Protein AF-A0A336MXF2-F1 (afdb_monomer_lite)

Secondary structure (DSSP, 8-state):
---TTSEETTEES----TTS---S---TTTTTSTT--PPPP--HHHHHHHTT-GGGGHHHHHHTTSPPSS--HHHHHHHHHHHHHHHHHHHHH-HHHHHHHHHTTHHHHHHHHHHHS-GGG--HHHHHHHHHHHHHHHHS--HHHHHHHHHTT---------

Foldseek 3Di:
DDDPPQDDPPGRNDPPPVPDDDPDDDDSVQCPDPPDDDDDDDDPQVVQVVVPAPVVCLVVLLCLQDDDPPNPNVVSLVVLLVSLLVLLVCCLPDPRNLVVCLVVLVLVSNVVSQVVHDPVSPDPSNVVSVVVSLVSLVVPDDPSSQSNCVSNVHHPPPPPDD

pLDDT: mean 75.73, std 14.63, range [38.22, 93.12]

Organism: Culicoides sonorensis (NCBI:txid179676)

Radius of gyration: 21.66 Å; chains: 1; bounding box: 36×62×55 Å

Structure (mmCIF, N/CA/C/O backbone):
data_AF-A0A336MXF2-F1
#
_entry.id   AF-A0A336MXF2-F1
#
loop_
_atom_site.group_PDB
_atom_site.id
_atom_site.type_symbol
_atom_site.label_atom_id
_atom_site.label_alt_id
_atom_site.label_comp_id
_atom_site.label_asym_id
_atom_site.label_entity_id
_atom_site.label_seq_id
_atom_site.pdbx_PDB_ins_code
_atom_site.Cartn_x
_atom_site.Cartn_y
_atom_site.Cartn_z
_atom_site.occupancy
_atom_site.B_iso_or_equiv
_atom_site.auth_seq_id
_atom_site.auth_comp_id
_atom_site.auth_asym_id
_atom_site.auth_atom_id
_atom_site.pdbx_PDB_model_num
ATOM 1 N N . MET A 1 1 ? 21.882 5.596 -26.552 1.00 43.50 1 MET A N 1
ATOM 2 C CA . MET A 1 1 ? 22.179 4.948 -27.847 1.00 43.50 1 MET A CA 1
ATOM 3 C C . MET A 1 1 ? 21.383 3.655 -27.951 1.00 43.50 1 MET A C 1
ATOM 5 O O . MET A 1 1 ? 21.436 2.860 -27.024 1.00 43.50 1 MET A O 1
ATOM 9 N N . TYR A 1 2 ? 20.584 3.506 -29.007 1.00 38.97 2 TYR A N 1
ATOM 10 C CA . TYR A 1 2 ? 19.873 2.275 -29.376 1.00 38.97 2 TYR A CA 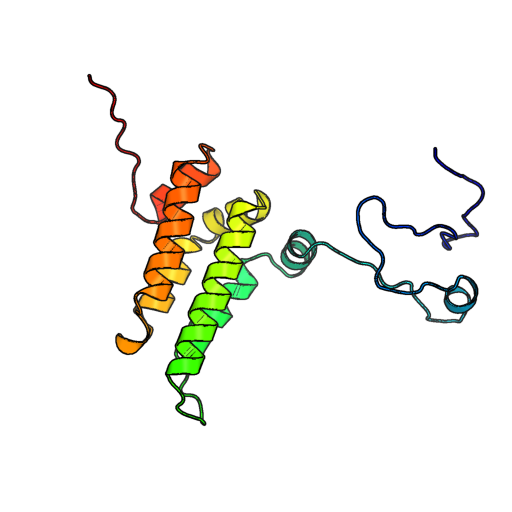1
ATOM 11 C C . TYR A 1 2 ? 20.855 1.387 -30.154 1.00 38.97 2 TYR A C 1
ATOM 13 O O . TYR A 1 2 ? 21.508 1.898 -31.062 1.00 38.97 2 TYR A O 1
ATOM 21 N N . ASN A 1 3 ? 21.014 0.117 -29.764 1.00 43.16 3 ASN A N 1
ATOM 22 C CA . ASN A 1 3 ? 21.861 -0.846 -30.473 1.00 43.16 3 ASN A CA 1
ATOM 23 C C . ASN A 1 3 ? 20.967 -1.859 -31.214 1.00 43.16 3 ASN A C 1
ATOM 25 O O . ASN A 1 3 ? 20.534 -2.836 -30.604 1.00 43.16 3 ASN A O 1
ATOM 29 N N . PRO A 1 4 ? 20.668 -1.632 -32.502 1.00 44.19 4 PRO A N 1
ATOM 30 C CA . PRO A 1 4 ? 19.766 -2.476 -33.289 1.00 44.19 4 PRO A CA 1
ATOM 31 C C . PRO A 1 4 ? 20.308 -3.881 -33.605 1.00 44.19 4 PRO A C 1
ATOM 33 O O . PRO A 1 4 ? 19.613 -4.651 -34.254 1.00 44.19 4 PRO A O 1
ATOM 36 N N . VAL A 1 5 ? 21.528 -4.228 -33.175 1.00 47.47 5 VAL A N 1
ATOM 37 C CA . VAL A 1 5 ? 22.181 -5.518 -33.484 1.00 47.47 5 VAL A CA 1
ATOM 38 C C . VAL A 1 5 ? 21.979 -6.566 -32.374 1.00 47.47 5 VAL A C 1
ATOM 40 O O . VAL A 1 5 ? 22.397 -7.709 -32.506 1.00 47.47 5 VAL A O 1
ATOM 43 N N . ALA A 1 6 ? 21.307 -6.221 -31.274 1.00 52.19 6 ALA A N 1
ATOM 44 C CA . ALA A 1 6 ? 21.105 -7.120 -30.134 1.00 52.19 6 ALA A CA 1
ATOM 45 C C . ALA A 1 6 ? 19.710 -7.774 -30.110 1.00 52.19 6 ALA A C 1
ATOM 47 O O . ALA A 1 6 ? 19.162 -7.996 -29.030 1.00 52.19 6 ALA A O 1
ATOM 48 N N . THR A 1 7 ? 19.115 -8.049 -31.271 1.00 50.34 7 THR A N 1
ATOM 49 C CA . THR A 1 7 ? 17.841 -8.774 -31.365 1.00 50.34 7 THR A CA 1
ATOM 50 C C . THR A 1 7 ? 17.916 -9.879 -32.407 1.00 50.34 7 THR A C 1
ATOM 52 O O . THR A 1 7 ? 18.111 -9.580 -33.583 1.00 50.34 7 THR A O 1
ATOM 55 N N . ASP A 1 8 ? 17.737 -11.130 -31.981 1.00 54.62 8 ASP A N 1
ATOM 56 C CA . ASP A 1 8 ? 17.505 -12.273 -32.873 1.00 54.62 8 ASP A CA 1
ATOM 57 C C . ASP A 1 8 ? 16.062 -12.764 -32.676 1.00 54.62 8 ASP A C 1
ATOM 59 O O . ASP A 1 8 ? 15.706 -13.325 -31.638 1.00 54.62 8 ASP A O 1
ATOM 63 N N . GLY A 1 9 ? 15.174 -12.447 -33.619 1.00 66.12 9 GLY A N 1
ATOM 64 C CA . GLY A 1 9 ? 13.734 -12.673 -33.464 1.00 66.12 9 GLY A CA 1
ATOM 65 C C . GLY A 1 9 ? 13.145 -11.924 -32.256 1.00 66.12 9 GLY A C 1
ATOM 66 O O . GLY A 1 9 ? 13.152 -10.696 -32.221 1.00 66.12 9 GLY A O 1
ATOM 67 N N . GLN A 1 10 ? 12.619 -12.660 -31.269 1.00 56.03 10 GLN A N 1
ATOM 68 C CA . GLN A 1 10 ? 12.118 -12.108 -29.995 1.00 56.03 10 GLN A CA 1
ATOM 69 C C . GLN A 1 10 ? 13.186 -12.053 -28.880 1.00 56.03 10 GLN A C 1
ATOM 71 O O . GLN A 1 10 ? 12.882 -11.601 -27.775 1.00 56.03 10 GLN A O 1
ATOM 76 N N . LEU A 1 11 ? 14.426 -12.504 -29.120 1.00 52.50 11 LEU A N 1
ATOM 77 C CA . LEU A 1 11 ? 15.493 -12.471 -28.114 1.00 52.50 11 LEU A CA 1
ATOM 78 C C . LEU A 1 11 ? 16.163 -11.094 -28.072 1.00 52.50 11 LEU A C 1
ATOM 80 O O . LEU A 1 11 ? 16.945 -10.760 -28.955 1.00 52.50 11 LEU A O 1
ATOM 84 N N . CYS A 1 12 ? 15.939 -10.328 -27.006 1.00 56.62 12 CYS A N 1
ATOM 85 C CA . CYS A 1 12 ? 16.747 -9.150 -26.684 1.00 56.62 12 CYS A CA 1
ATOM 86 C C . CYS A 1 12 ? 18.050 -9.587 -25.989 1.00 56.62 12 CYS A C 1
ATOM 88 O O . CYS A 1 12 ? 18.049 -9.884 -24.796 1.00 56.62 12 CYS A O 1
ATOM 90 N N . LEU A 1 13 ? 19.175 -9.586 -26.711 1.00 55.91 13 LEU A N 1
ATOM 91 C CA . LEU A 1 13 ? 20.505 -9.969 -26.201 1.00 55.91 13 LEU A CA 1
ATOM 92 C C . LEU A 1 13 ? 21.090 -8.956 -25.200 1.00 55.91 13 LEU A C 1
ATOM 94 O O . LEU A 1 13 ? 22.092 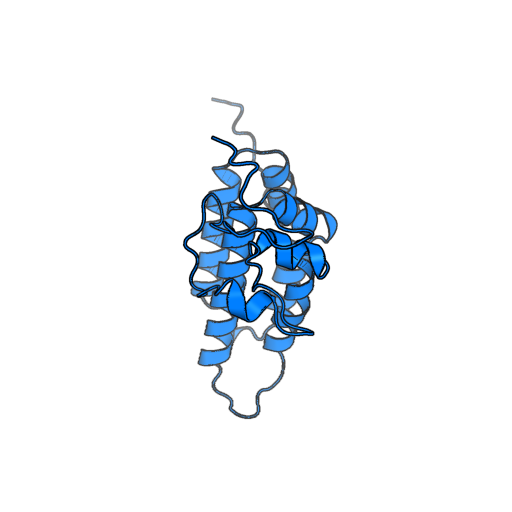-9.232 -24.545 1.00 55.91 13 LEU A O 1
ATOM 98 N N . GLN A 1 14 ? 20.463 -7.786 -25.063 1.00 54.03 14 GLN A N 1
ATOM 99 C CA . GLN A 1 14 ? 20.845 -6.764 -24.096 1.00 54.03 14 GLN A CA 1
ATOM 100 C C . GLN A 1 14 ? 19.612 -6.282 -23.318 1.00 54.03 14 GLN A C 1
ATOM 102 O O . GLN A 1 14 ? 19.130 -5.166 -23.497 1.00 54.03 14 GLN A O 1
ATOM 107 N N . SER A 1 15 ? 19.094 -7.139 -22.434 1.00 53.81 15 SER A N 1
ATOM 108 C CA . SER A 1 15 ? 17.965 -6.854 -21.536 1.00 53.81 15 SER A CA 1
ATOM 109 C C . SER A 1 15 ? 18.389 -6.133 -20.249 1.00 53.81 15 SER A C 1
ATOM 111 O O . SER A 1 15 ? 17.838 -6.387 -19.178 1.00 53.81 15 SER A O 1
ATOM 113 N N . ALA A 1 16 ? 19.391 -5.252 -20.309 1.00 53.22 16 ALA A N 1
ATOM 114 C CA . ALA A 1 16 ? 19.705 -4.415 -19.157 1.00 53.22 16 ALA A CA 1
ATOM 115 C C . ALA A 1 16 ? 18.527 -3.455 -18.940 1.00 53.22 16 ALA A C 1
ATOM 117 O O . ALA A 1 16 ? 18.299 -2.546 -19.744 1.00 53.22 16 ALA A O 1
ATOM 118 N N . THR A 1 17 ? 17.750 -3.678 -17.880 1.00 53.78 17 THR A N 1
ATOM 119 C CA . THR A 1 17 ? 16.623 -2.824 -17.503 1.00 53.78 17 THR A CA 1
ATOM 120 C C . THR A 1 17 ? 17.128 -1.401 -17.300 1.00 53.78 17 THR A C 1
ATOM 122 O O . THR A 1 17 ? 17.856 -1.121 -16.350 1.00 53.78 17 THR A O 1
ATOM 125 N N . LYS A 1 18 ? 16.770 -0.475 -18.200 1.00 51.38 18 LYS A N 1
ATOM 126 C CA . LYS A 1 18 ? 17.084 0.945 -18.004 1.00 51.38 18 LYS A CA 1
ATOM 127 C C . LYS A 1 18 ? 16.421 1.407 -16.705 1.00 51.38 18 LYS A C 1
ATOM 129 O O . LYS A 1 18 ? 15.200 1.478 -16.638 1.00 51.38 18 LYS A O 1
ATOM 134 N N . GLY A 1 19 ? 17.235 1.713 -15.698 1.00 57.09 19 GLY A N 1
ATOM 135 C CA . GLY A 1 19 ? 16.796 2.330 -14.444 1.00 57.09 19 GLY A CA 1
ATOM 136 C C . GLY A 1 19 ? 16.662 1.400 -13.234 1.00 57.09 19 GLY A C 1
ATOM 137 O O . GLY A 1 19 ? 16.546 1.923 -12.135 1.00 57.09 19 GLY A O 1
ATOM 138 N N . ASN A 1 20 ? 16.746 0.072 -13.391 1.00 56.88 20 ASN A N 1
ATOM 139 C CA . ASN A 1 20 ? 16.708 -0.873 -12.264 1.00 56.88 20 ASN A CA 1
ATOM 140 C C . ASN A 1 20 ? 17.913 -1.818 -12.294 1.00 56.88 20 ASN A C 1
ATOM 142 O O . ASN A 1 20 ? 18.305 -2.292 -13.362 1.00 56.88 20 ASN A O 1
ATOM 146 N N . VAL A 1 21 ? 18.476 -2.116 -11.119 1.00 65.69 21 VAL A N 1
ATOM 147 C CA . VAL A 1 21 ? 19.490 -3.169 -10.964 1.00 65.69 21 VAL A CA 1
ATOM 148 C C . VAL A 1 21 ? 18.825 -4.512 -11.272 1.00 65.69 21 VAL A C 1
ATOM 150 O O . VAL A 1 21 ? 17.828 -4.868 -10.646 1.00 65.69 21 VAL A O 1
ATOM 153 N N . SER A 1 22 ? 19.354 -5.256 -12.248 1.00 66.38 22 SER A N 1
ATOM 154 C CA . SER A 1 22 ? 18.897 -6.626 -12.490 1.00 66.38 22 SER A CA 1
ATOM 155 C C . SER A 1 22 ? 19.482 -7.539 -11.417 1.00 66.38 22 SER A C 1
ATOM 157 O O . SER A 1 22 ? 20.691 -7.754 -11.379 1.00 66.38 22 SER A O 1
ATOM 159 N N . TYR A 1 23 ? 18.624 -8.074 -10.550 1.00 72.12 23 TYR A N 1
ATOM 160 C CA . TYR A 1 23 ? 18.994 -9.089 -9.555 1.00 72.12 23 TYR A CA 1
ATOM 161 C C . TYR A 1 23 ? 19.043 -10.502 -10.148 1.00 72.12 23 TYR A C 1
ATOM 163 O O . TYR A 1 23 ? 19.583 -11.418 -9.532 1.00 72.12 23 TYR A O 1
ATOM 171 N N . PHE A 1 24 ? 18.480 -10.682 -11.344 1.00 73.62 24 PHE A N 1
ATOM 172 C CA . PHE A 1 24 ? 18.428 -11.962 -12.033 1.00 73.62 24 PHE A CA 1
ATOM 173 C C . PHE A 1 24 ? 19.542 -12.045 -13.073 1.00 73.62 24 PHE A C 1
ATOM 175 O O . PHE A 1 24 ? 19.807 -11.089 -13.806 1.00 73.62 24 PHE A O 1
ATOM 182 N N . VAL A 1 25 ? 20.197 -13.205 -13.119 1.00 70.44 25 VAL A N 1
ATOM 183 C CA . VAL A 1 25 ? 21.202 -13.522 -14.132 1.00 70.44 25 VAL A CA 1
ATOM 184 C C . VAL A 1 25 ? 20.481 -14.078 -15.352 1.00 70.44 25 VAL A C 1
ATOM 186 O O . VAL A 1 25 ? 19.962 -15.193 -15.325 1.00 70.44 25 VAL A O 1
ATOM 189 N N . HIS A 1 26 ? 20.465 -13.311 -16.437 1.00 70.50 26 HIS A N 1
ATOM 190 C CA . HIS A 1 26 ? 19.924 -13.758 -17.717 1.00 70.50 26 HIS A CA 1
ATOM 191 C C . HIS A 1 26 ? 21.067 -14.267 -18.599 1.00 70.50 26 HIS A C 1
ATOM 193 O O . HIS A 1 26 ? 21.945 -13.503 -18.991 1.00 70.50 26 HIS A O 1
ATOM 199 N N . SER A 1 27 ? 21.065 -15.566 -18.910 1.00 72.50 27 SER A N 1
ATOM 200 C CA . SER A 1 27 ? 21.988 -16.150 -19.890 1.00 72.50 27 SER A CA 1
ATOM 201 C C . SER A 1 27 ? 21.310 -16.213 -21.260 1.00 72.50 27 SER A C 1
ATOM 203 O O . SER A 1 27 ? 20.276 -16.878 -21.374 1.00 72.50 27 SER A O 1
ATOM 205 N N . PRO A 1 28 ? 21.886 -15.601 -22.314 1.00 69.00 28 PRO A N 1
ATOM 206 C CA . PRO A 1 28 ? 21.347 -15.691 -23.671 1.00 69.00 28 PRO A CA 1
ATOM 207 C C . PRO A 1 28 ? 21.108 -17.135 -24.131 1.00 69.00 28 PRO A C 1
ATOM 209 O O . PRO A 1 28 ? 20.093 -17.423 -24.750 1.00 69.00 28 PRO A O 1
ATOM 212 N N . HIS A 1 29 ? 21.988 -18.065 -23.745 1.00 72.94 29 HIS A N 1
ATOM 213 C CA . HIS A 1 29 ? 21.877 -19.481 -24.105 1.00 72.94 29 HIS A CA 1
ATOM 214 C C . HIS A 1 29 ? 20.722 -20.193 -23.386 1.00 72.94 29 HIS A C 1
ATOM 216 O O . HIS A 1 29 ? 20.140 -21.121 -23.938 1.00 72.94 29 HIS A O 1
ATOM 222 N N . ALA A 1 30 ? 20.359 -19.760 -22.172 1.00 76.12 30 ALA A N 1
ATOM 223 C CA . ALA A 1 30 ? 19.224 -20.331 -21.448 1.00 76.12 30 ALA A CA 1
ATOM 224 C C . ALA A 1 30 ? 17.891 -19.953 -22.109 1.00 76.12 30 ALA A C 1
ATOM 226 O O . ALA A 1 30 ? 17.003 -20.792 -22.197 1.00 76.12 30 ALA A O 1
ATOM 227 N N . LEU A 1 31 ? 17.774 -18.728 -22.637 1.00 70.81 31 LEU A N 1
ATOM 228 C CA . LEU A 1 31 ? 16.577 -18.254 -23.350 1.00 70.81 31 LEU A CA 1
ATOM 229 C C . LEU A 1 31 ? 16.322 -18.984 -24.677 1.00 70.81 31 LEU A C 1
ATOM 231 O O . LEU A 1 31 ? 15.219 -18.910 -25.208 1.00 70.81 31 LEU A O 1
ATOM 235 N N . MET A 1 32 ? 17.325 -19.684 -25.212 1.00 74.56 32 MET A N 1
ATOM 236 C CA . MET A 1 32 ? 17.192 -20.499 -26.424 1.00 74.56 32 MET A CA 1
ATOM 237 C C . MET A 1 32 ? 16.619 -21.896 -26.147 1.00 74.56 32 MET A C 1
ATOM 239 O O . MET A 1 32 ? 16.283 -22.619 -27.086 1.00 74.56 32 MET A O 1
ATOM 243 N N . LEU A 1 33 ? 16.512 -22.304 -24.877 1.00 78.19 33 LEU A N 1
ATOM 244 C CA . LEU A 1 33 ? 15.867 -23.560 -24.510 1.00 78.19 33 LEU A CA 1
ATOM 245 C C . LEU A 1 33 ? 14.348 -23.423 -24.640 1.00 78.19 33 LEU A C 1
ATOM 247 O O . LEU A 1 33 ? 13.759 -22.393 -24.309 1.00 78.19 33 LEU A O 1
ATOM 251 N N . LYS A 1 34 ? 13.705 -24.493 -25.112 1.00 81.12 34 LYS A N 1
ATOM 252 C CA . LYS A 1 34 ? 12.251 -24.530 -25.266 1.00 81.12 34 LYS A CA 1
ATOM 253 C C . LYS A 1 34 ? 11.575 -24.250 -23.918 1.00 81.12 34 LYS A C 1
ATOM 255 O O . LYS A 1 34 ? 11.980 -24.799 -22.898 1.00 81.12 34 LYS A O 1
ATOM 260 N N . ASP A 1 35 ? 10.554 -23.397 -23.951 1.00 82.62 35 ASP A N 1
ATOM 261 C CA . ASP A 1 35 ? 9.744 -22.981 -22.798 1.00 82.62 35 ASP A CA 1
ATOM 262 C C . ASP A 1 35 ? 10.489 -22.164 -21.721 1.00 82.62 35 ASP A C 1
ATOM 264 O O . ASP A 1 35 ? 9.942 -21.918 -20.644 1.00 82.62 35 ASP A O 1
ATOM 268 N N . VAL A 1 36 ? 11.697 -21.662 -22.007 1.00 80.50 36 VAL A N 1
ATOM 269 C CA . VAL A 1 36 ? 12.391 -20.718 -21.119 1.00 80.50 36 VAL A CA 1
ATOM 270 C C . VAL A 1 36 ? 12.000 -19.277 -21.447 1.00 80.50 36 VAL A C 1
ATOM 272 O O . VAL A 1 36 ? 12.010 -18.853 -22.600 1.00 80.50 36 VAL A O 1
ATOM 275 N N . LYS A 1 37 ? 11.672 -18.498 -20.410 1.00 77.94 37 LYS A N 1
ATOM 276 C CA . LYS A 1 37 ? 11.383 -17.060 -20.506 1.00 77.94 37 LYS A CA 1
ATOM 277 C C . LYS A 1 37 ? 12.292 -16.269 -19.574 1.00 77.94 37 LYS A C 1
ATOM 279 O O . LYS A 1 37 ? 12.660 -16.744 -18.501 1.00 77.94 37 LYS A O 1
ATOM 284 N N . ALA A 1 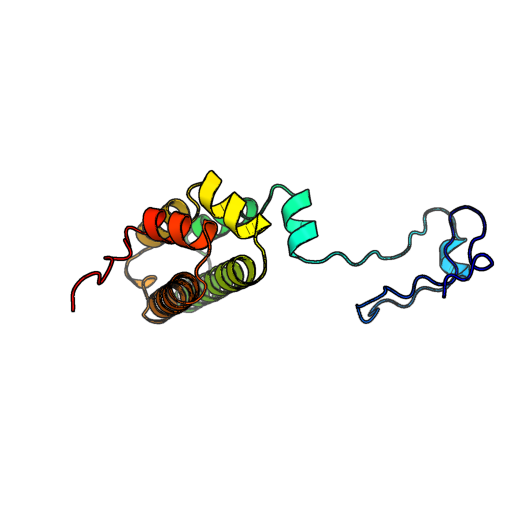38 ? 12.644 -15.055 -19.988 1.00 77.62 38 ALA A N 1
ATOM 285 C CA . ALA A 1 38 ? 13.376 -14.127 -19.138 1.00 77.62 38 ALA A CA 1
ATOM 286 C C . ALA A 1 38 ? 12.516 -13.730 -17.932 1.00 77.62 38 ALA A C 1
ATOM 288 O O . ALA A 1 38 ? 11.308 -13.545 -18.063 1.00 77.62 38 ALA A O 1
ATOM 289 N N . VAL A 1 39 ? 13.147 -13.569 -16.765 1.00 78.56 39 VAL A N 1
ATOM 290 C CA . VAL A 1 39 ? 12.471 -12.973 -15.609 1.00 78.56 39 VAL A CA 1
ATOM 291 C C . VAL A 1 39 ? 12.264 -11.491 -15.891 1.00 78.56 39 VAL A C 1
ATOM 293 O O . VAL A 1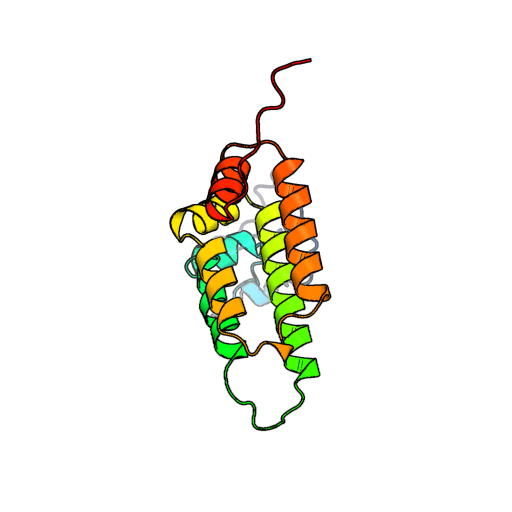 39 ? 13.238 -10.769 -16.120 1.00 78.56 39 VAL A O 1
ATOM 296 N N . GLU A 1 40 ? 11.007 -11.058 -15.877 1.00 77.06 40 GLU A N 1
ATOM 297 C CA . GLU A 1 40 ? 10.616 -9.661 -16.035 1.00 77.06 40 GLU A CA 1
ATOM 298 C C . GLU A 1 40 ? 10.370 -9.032 -14.660 1.00 77.06 40 GLU A C 1
ATOM 300 O O . GLU A 1 40 ? 9.633 -9.570 -13.832 1.00 77.06 40 GLU A O 1
ATOM 305 N N . THR A 1 41 ? 10.997 -7.882 -14.412 1.00 82.12 41 THR A N 1
ATOM 306 C CA . THR A 1 41 ? 10.819 -7.124 -13.170 1.00 82.12 41 THR A CA 1
ATOM 307 C C . THR A 1 41 ? 9.834 -5.992 -13.408 1.00 82.12 41 THR A C 1
ATOM 309 O O . THR A 1 41 ? 10.094 -5.085 -14.201 1.00 82.12 41 THR A O 1
ATOM 312 N N . TYR A 1 42 ? 8.734 -6.009 -12.667 1.00 84.19 42 TYR A N 1
ATOM 313 C CA . TYR A 1 42 ? 7.734 -4.949 -12.667 1.00 84.19 42 TYR A CA 1
ATOM 314 C C . TYR A 1 42 ? 7.804 -4.159 -11.364 1.00 84.19 42 TYR A C 1
ATOM 316 O O . TYR A 1 42 ? 8.153 -4.694 -10.312 1.00 84.19 42 TYR A O 1
ATOM 324 N N . SER A 1 43 ? 7.450 -2.875 -11.422 1.00 86.69 43 SER A N 1
ATOM 325 C CA . SER A 1 43 ? 7.259 -2.103 -10.194 1.00 86.69 43 SER A CA 1
ATOM 326 C C . SER A 1 43 ? 6.037 -2.624 -9.441 1.00 86.69 43 SER A C 1
ATOM 328 O O . SER A 1 43 ? 5.063 -3.067 -10.058 1.00 86.69 43 SER A O 1
ATOM 330 N N . ILE A 1 44 ? 6.046 -2.507 -8.114 1.00 90.25 44 ILE A N 1
ATOM 331 C CA . ILE A 1 44 ? 4.901 -2.896 -7.284 1.00 90.25 44 ILE A CA 1
ATOM 332 C C . ILE A 1 44 ? 3.604 -2.199 -7.724 1.00 90.25 44 ILE A C 1
ATOM 334 O O . ILE A 1 44 ? 2.552 -2.828 -7.755 1.00 90.25 44 ILE A O 1
ATOM 338 N N . TYR A 1 45 ? 3.685 -0.943 -8.173 1.00 90.25 45 TYR A N 1
ATOM 339 C CA . TYR A 1 45 ? 2.540 -0.178 -8.670 1.00 90.25 45 TYR A CA 1
ATOM 340 C C . TYR A 1 45 ? 1.934 -0.801 -9.931 1.00 90.25 45 TYR A C 1
ATOM 342 O O . TYR A 1 45 ? 0.719 -0.961 -10.018 1.00 90.25 45 TYR A O 1
ATOM 350 N N . SER A 1 46 ? 2.778 -1.184 -10.898 1.00 87.88 46 SER A N 1
ATOM 351 C CA . SER A 1 46 ? 2.326 -1.840 -12.133 1.00 87.88 46 SER A CA 1
ATOM 352 C C . SER A 1 46 ? 1.750 -3.227 -11.868 1.00 87.88 46 SER A C 1
ATOM 354 O O . SER A 1 46 ? 0.726 -3.574 -12.453 1.00 87.88 46 SER A O 1
ATOM 356 N N . THR A 1 47 ? 2.366 -3.987 -10.960 1.00 91.00 47 THR A N 1
ATOM 357 C CA . THR A 1 47 ? 1.882 -5.315 -10.570 1.00 91.00 47 THR A CA 1
ATOM 358 C C . THR A 1 47 ? 0.537 -5.215 -9.863 1.00 91.00 47 THR A C 1
ATOM 360 O O . THR A 1 47 ? -0.397 -5.915 -10.229 1.00 91.00 47 THR A O 1
ATOM 363 N N . LEU A 1 48 ? 0.390 -4.302 -8.898 1.00 92.56 48 LEU A N 1
ATOM 364 C CA . LEU A 1 48 ? -0.895 -4.079 -8.233 1.00 92.56 48 LEU A CA 1
ATOM 365 C C . LEU A 1 48 ? -1.965 -3.650 -9.234 1.00 92.56 48 LEU A C 1
ATOM 367 O O . LEU A 1 48 ? -3.071 -4.175 -9.205 1.00 92.56 48 LEU A O 1
ATOM 371 N N . ASN A 1 49 ? -1.638 -2.744 -10.157 1.00 90.75 49 ASN A N 1
ATOM 372 C CA . ASN A 1 49 ? -2.579 -2.303 -11.181 1.00 90.75 49 ASN A CA 1
ATOM 373 C C . ASN A 1 49 ? -3.058 -3.454 -12.087 1.00 90.75 49 ASN A C 1
ATOM 375 O O . ASN A 1 49 ? -4.223 -3.462 -12.472 1.00 90.75 49 ASN A O 1
ATOM 379 N N . SER A 1 50 ? -2.202 -4.432 -12.403 1.00 91.69 50 SER A N 1
ATOM 380 C CA . SER A 1 50 ? -2.581 -5.565 -13.259 1.00 91.69 50 SER A CA 1
ATOM 381 C C . SER A 1 50 ? -3.437 -6.619 -12.553 1.00 91.69 50 SER A C 1
ATOM 383 O O . SER A 1 50 ? -4.231 -7.284 -13.215 1.00 91.69 50 SER A O 1
ATOM 385 N N . VAL A 1 51 ? -3.331 -6.752 -11.227 1.00 92.12 51 VAL A N 1
ATOM 386 C CA . VAL A 1 51 ? -4.104 -7.736 -10.441 1.00 92.12 51 VAL A CA 1
ATOM 387 C C . VAL A 1 51 ? -5.413 -7.186 -9.863 1.00 92.12 51 VAL A C 1
ATOM 389 O O . VAL A 1 51 ? -6.098 -7.891 -9.127 1.00 92.12 51 VAL A O 1
ATOM 392 N N . GLY A 1 52 ? -5.785 -5.946 -10.197 1.00 89.38 52 GLY A N 1
ATOM 393 C CA . GLY A 1 52 ? -7.043 -5.326 -9.757 1.00 89.38 52 GLY A CA 1
ATOM 394 C C . GLY A 1 52 ? -6.889 -4.113 -8.838 1.00 89.38 52 GLY A C 1
ATOM 395 O O . GLY A 1 52 ? -7.864 -3.684 -8.232 1.00 89.38 52 GLY A O 1
ATOM 396 N N . GLY A 1 53 ? -5.691 -3.542 -8.731 1.00 91.81 53 GLY A N 1
ATOM 397 C CA . GLY A 1 53 ? -5.412 -2.311 -7.995 1.00 91.81 53 GLY A CA 1
ATOM 398 C C . GLY A 1 53 ? -5.159 -2.518 -6.501 1.00 91.81 53 GLY A C 1
ATOM 399 O O . GLY A 1 53 ? -5.136 -3.635 -5.986 1.00 91.81 53 GLY A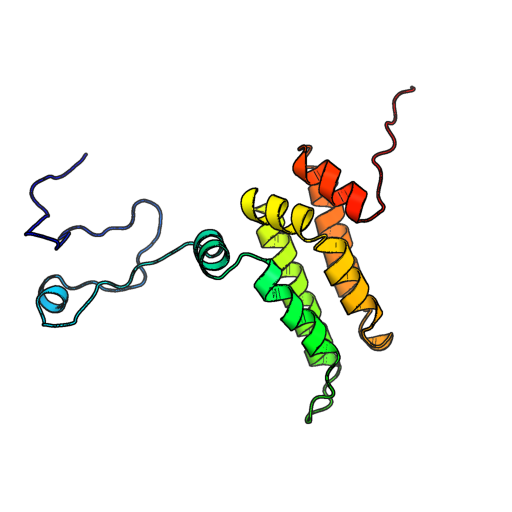 O 1
ATOM 400 N N . ILE A 1 54 ? -4.976 -1.406 -5.780 1.00 92.62 54 ILE A N 1
ATOM 401 C CA . ILE A 1 54 ? -4.678 -1.419 -4.336 1.00 92.62 54 ILE A CA 1
ATOM 402 C C . ILE A 1 54 ? -5.817 -2.010 -3.492 1.00 92.62 54 ILE A C 1
ATOM 404 O O . ILE A 1 54 ? -5.578 -2.531 -2.410 1.00 92.62 54 ILE A O 1
ATOM 408 N N . GLN A 1 55 ? -7.050 -2.001 -4.004 1.00 91.12 55 GLN A N 1
ATOM 409 C CA . GLN A 1 55 ? -8.215 -2.583 -3.331 1.00 91.12 55 GLN A CA 1
ATOM 410 C C . GLN A 1 55 ? -8.074 -4.085 -3.039 1.00 91.12 55 GLN A C 1
ATOM 412 O O . GLN A 1 55 ? -8.723 -4.596 -2.130 1.00 91.12 55 GLN A O 1
ATOM 417 N N . THR A 1 56 ? -7.188 -4.786 -3.754 1.00 92.44 56 THR A N 1
ATOM 418 C CA . THR A 1 56 ? -6.833 -6.187 -3.475 1.00 92.44 56 THR A CA 1
ATOM 419 C C . THR A 1 56 ? -6.211 -6.385 -2.091 1.00 92.44 56 THR A C 1
ATOM 421 O O . THR A 1 56 ? -6.252 -7.493 -1.564 1.00 92.44 56 THR A O 1
ATOM 424 N N . LEU A 1 57 ? -5.693 -5.317 -1.472 1.00 91.81 57 LEU A N 1
ATOM 425 C CA . LEU A 1 57 ? -5.153 -5.335 -0.113 1.00 91.81 57 LEU A CA 1
ATOM 426 C C . LEU A 1 57 ? -6.234 -5.170 0.964 1.00 91.81 57 LEU A C 1
ATOM 428 O O . LEU A 1 57 ? -6.000 -5.538 2.111 1.00 91.81 57 LEU A O 1
ATOM 432 N N . PHE A 1 58 ? -7.423 -4.647 0.639 1.00 89.50 58 PHE A N 1
ATOM 433 C CA . PHE A 1 58 ? -8.469 -4.397 1.644 1.00 89.50 58 PHE A CA 1
ATOM 434 C C . PHE A 1 58 ? -8.929 -5.662 2.388 1.00 89.50 58 PHE A C 1
ATOM 436 O O . PHE A 1 58 ? -9.074 -5.593 3.610 1.00 89.50 58 PHE A O 1
ATOM 443 N N . PRO A 1 59 ? -9.093 -6.829 1.731 1.00 88.69 59 PRO A N 1
ATOM 444 C CA . PRO A 1 59 ? -9.416 -8.071 2.428 1.00 88.69 59 PRO A CA 1
ATOM 445 C C . PRO A 1 59 ? -8.383 -8.483 3.483 1.00 88.69 59 PRO A C 1
ATOM 447 O O . PRO A 1 59 ? -8.753 -9.150 4.444 1.00 88.69 59 PRO A O 1
ATOM 450 N N . LEU A 1 60 ? -7.114 -8.075 3.349 1.00 87.81 60 LEU A N 1
ATOM 451 C CA . LEU A 1 60 ? -6.073 -8.392 4.332 1.00 87.81 60 LEU A CA 1
ATOM 452 C C . LEU A 1 60 ? -6.332 -7.695 5.671 1.00 87.81 60 LEU A C 1
ATOM 454 O O . LEU A 1 60 ? -6.125 -8.297 6.718 1.00 87.81 60 LEU A O 1
ATOM 458 N N . PHE A 1 61 ? -6.870 -6.471 5.655 1.00 83.50 61 PHE A N 1
ATOM 459 C CA . PHE A 1 61 ? -7.273 -5.797 6.890 1.00 83.50 61 PHE A CA 1
ATOM 460 C C . PHE A 1 61 ? -8.412 -6.543 7.595 1.00 83.50 61 PHE A C 1
ATOM 462 O O . PHE A 1 61 ? -8.437 -6.607 8.818 1.00 83.50 61 PHE A O 1
ATOM 469 N N . ALA A 1 62 ? -9.341 -7.146 6.843 1.00 80.62 62 ALA A N 1
ATOM 470 C CA . ALA A 1 62 ? -10.440 -7.912 7.433 1.00 80.62 62 ALA A CA 1
ATOM 471 C C . ALA A 1 62 ? -9.950 -9.211 8.092 1.00 80.62 62 ALA A C 1
ATOM 473 O O . ALA A 1 62 ? -10.563 -9.688 9.047 1.00 80.62 62 ALA A O 1
ATOM 474 N N . GLN A 1 63 ? -8.831 -9.764 7.612 1.00 79.25 63 GLN A N 1
ATOM 475 C CA . GLN A 1 63 ? -8.222 -10.959 8.191 1.00 79.25 63 GLN A CA 1
ATOM 476 C C . GLN A 1 63 ? -7.596 -10.702 9.563 1.00 79.25 63 GLN A C 1
ATOM 478 O O . GLN A 1 63 ? -7.526 -11.629 10.361 1.00 79.25 63 GLN A O 1
ATOM 483 N N . LEU A 1 64 ? -7.235 -9.455 9.884 1.00 75.56 64 LEU A N 1
ATOM 484 C CA . LEU A 1 64 ? -6.702 -9.083 11.202 1.00 75.56 64 LEU A CA 1
ATOM 485 C C . LEU A 1 64 ? -7.704 -9.314 12.347 1.00 75.56 64 LEU A C 1
ATOM 487 O O . LEU A 1 64 ? -7.312 -9.352 13.509 1.00 75.56 64 LEU A O 1
ATOM 491 N N . ASN A 1 65 ? -8.991 -9.462 12.020 1.00 68.25 65 ASN A N 1
ATOM 492 C CA . ASN A 1 65 ? -10.068 -9.698 12.983 1.00 68.25 65 ASN A CA 1
ATOM 493 C C . ASN A 1 65 ? -10.384 -11.183 13.180 1.00 68.25 65 ASN A C 1
ATOM 495 O O . ASN A 1 65 ? -11.259 -11.518 13.980 1.00 68.25 65 ASN A O 1
ATOM 499 N N . LEU A 1 66 ? -9.730 -12.073 12.432 1.00 72.38 66 LEU A N 1
ATOM 500 C CA . LEU A 1 66 ? -9.954 -13.505 12.561 1.00 72.38 66 LEU A CA 1
ATOM 501 C C . LEU A 1 66 ? -9.197 -14.041 13.784 1.00 72.38 66 LEU A C 1
ATOM 503 O O . LEU A 1 66 ? -8.029 -13.704 13.975 1.00 72.38 66 LEU A O 1
ATOM 507 N N . PRO A 1 67 ? -9.831 -14.901 14.601 1.00 64.75 67 PRO A N 1
ATOM 508 C CA . PRO A 1 67 ? -9.142 -15.559 15.700 1.00 64.75 67 PRO A CA 1
ATOM 509 C C . PRO A 1 67 ? -8.043 -16.465 15.135 1.00 64.75 67 PRO A C 1
ATOM 511 O O . PRO A 1 67 ? -8.320 -17.417 14.400 1.00 64.75 67 PRO A O 1
ATOM 514 N N . HIS A 1 68 ? -6.791 -16.154 15.464 1.00 66.56 68 HIS A N 1
ATOM 515 C CA . HIS A 1 68 ? -5.653 -17.009 15.153 1.00 66.56 68 HIS A CA 1
ATOM 516 C C . HIS A 1 68 ? -5.534 -18.129 16.193 1.00 66.56 68 HIS A C 1
ATOM 518 O O . HIS A 1 68 ? -5.849 -17.946 17.364 1.00 66.56 68 HIS A O 1
ATOM 524 N N . LEU A 1 69 ? -5.096 -19.310 15.745 1.00 63.31 69 LEU A N 1
ATOM 525 C CA . LEU A 1 69 ? -4.903 -20.479 16.613 1.00 63.31 69 LEU A CA 1
ATOM 526 C C . LEU A 1 69 ? -3.775 -20.259 17.638 1.00 63.31 69 LEU A C 1
ATOM 528 O O . LEU A 1 69 ? -3.825 -20.827 18.724 1.00 63.31 69 LEU A O 1
ATOM 532 N N . ASP A 1 70 ? -2.814 -19.397 17.295 1.00 61.97 70 ASP A N 1
ATOM 533 C CA . ASP A 1 70 ? -1.734 -18.928 18.156 1.00 61.97 70 ASP A CA 1
ATOM 534 C C . ASP A 1 70 ? -2.050 -17.474 18.559 1.00 61.97 70 ASP A C 1
ATOM 536 O O . ASP A 1 70 ? -1.856 -16.543 17.777 1.00 61.97 70 ASP A O 1
ATOM 540 N N . ASP A 1 71 ? -2.627 -17.282 19.748 1.00 59.81 71 ASP A N 1
ATOM 541 C CA . ASP A 1 71 ? -3.195 -16.018 20.264 1.00 59.81 71 ASP A CA 1
ATOM 542 C C . ASP A 1 71 ? -2.123 -14.978 20.672 1.00 59.81 71 ASP A C 1
ATOM 544 O O . ASP A 1 71 ? -2.143 -14.392 21.757 1.00 59.81 71 ASP A O 1
ATOM 548 N N . ASP A 1 72 ? -1.138 -14.737 19.804 1.00 66.56 72 ASP A N 1
ATOM 549 C CA . ASP A 1 72 ? -0.151 -13.674 19.984 1.00 66.56 72 ASP A CA 1
ATOM 550 C C . ASP A 1 72 ? -0.704 -12.355 19.428 1.00 66.56 72 ASP A C 1
ATOM 552 O O . ASP A 1 72 ? -0.309 -11.888 18.356 1.00 66.56 72 ASP A O 1
ATOM 556 N N . ASN A 1 73 ? -1.598 -11.702 20.178 1.00 66.75 73 ASN A N 1
ATOM 557 C CA . ASN A 1 73 ? -2.208 -10.411 19.804 1.00 66.75 73 ASN A CA 1
ATOM 558 C C . ASN A 1 73 ? -1.187 -9.331 19.385 1.00 66.75 73 ASN A C 1
ATOM 560 O O . ASN A 1 73 ? -1.460 -8.503 18.517 1.00 66.75 73 ASN A O 1
ATOM 564 N N . LYS A 1 74 ? 0.041 -9.374 19.920 1.00 68.06 74 LYS A N 1
ATOM 565 C CA . LYS A 1 74 ? 1.137 -8.474 19.514 1.00 68.06 74 LYS A CA 1
ATOM 566 C C . LYS A 1 74 ? 1.556 -8.644 18.049 1.00 68.06 74 LYS A C 1
ATOM 568 O O . LYS A 1 74 ? 1.966 -7.669 17.420 1.00 68.06 74 LYS A O 1
ATOM 573 N N . SER A 1 75 ? 1.479 -9.859 17.510 1.00 73.00 75 SER A N 1
ATOM 574 C CA . SER A 1 75 ? 1.843 -10.145 16.118 1.00 73.00 75 SER A CA 1
ATOM 575 C C . SER A 1 75 ? 0.820 -9.563 15.136 1.00 73.00 75 SER A C 1
ATOM 577 O O . SER A 1 75 ? 1.211 -8.919 14.162 1.00 73.00 75 SER A O 1
ATOM 579 N N . ASN A 1 76 ? -0.474 -9.667 15.456 1.00 75.81 76 ASN A N 1
ATOM 580 C CA . ASN A 1 76 ? -1.570 -9.120 14.650 1.00 75.81 76 ASN A CA 1
ATOM 581 C C . ASN A 1 76 ? -1.493 -7.591 14.543 1.00 75.81 76 ASN A C 1
ATOM 583 O O . ASN A 1 76 ? -1.636 -7.033 13.453 1.00 75.81 76 ASN A O 1
ATOM 587 N N . ILE A 1 77 ? -1.180 -6.910 15.652 1.00 77.88 77 ILE A N 1
ATOM 588 C CA . ILE A 1 77 ? -0.984 -5.452 15.673 1.00 77.88 77 ILE A CA 1
ATOM 589 C C . ILE A 1 77 ? 0.179 -5.048 14.766 1.00 77.88 77 ILE A C 1
ATOM 591 O O . ILE A 1 77 ? 0.045 -4.116 13.974 1.00 77.88 77 ILE A O 1
ATOM 595 N N . LYS A 1 78 ? 1.306 -5.767 14.831 1.00 82.81 78 LYS A N 1
ATOM 596 C CA . LYS A 1 78 ? 2.465 -5.475 13.983 1.00 82.81 78 LYS A CA 1
ATOM 597 C C . LYS A 1 78 ? 2.133 -5.623 12.495 1.00 82.81 78 LYS A C 1
ATOM 599 O O . LYS A 1 78 ? 2.462 -4.738 11.714 1.00 82.81 78 LYS A O 1
ATOM 604 N N . ILE A 1 79 ? 1.439 -6.696 12.110 1.00 84.19 79 ILE A N 1
ATOM 605 C CA . ILE A 1 79 ? 1.025 -6.921 10.715 1.00 84.19 79 ILE A CA 1
ATOM 606 C C . ILE A 1 79 ? 0.085 -5.803 10.241 1.00 84.19 79 ILE A C 1
ATOM 608 O O . ILE A 1 79 ? 0.228 -5.323 9.117 1.00 84.19 79 ILE A O 1
ATOM 612 N N . CYS A 1 80 ? -0.838 -5.350 11.097 1.00 84.62 80 CYS A N 1
ATOM 613 C CA . CYS A 1 80 ? -1.711 -4.212 10.807 1.00 84.62 80 CYS A CA 1
ATOM 614 C C . CYS A 1 80 ? -0.910 -2.935 10.516 1.00 84.62 80 CYS A C 1
ATOM 616 O O . CYS A 1 80 ? -1.135 -2.277 9.497 1.00 84.62 80 CYS A O 1
ATOM 618 N N . VAL A 1 81 ? 0.050 -2.609 11.386 1.00 85.69 81 VAL A N 1
ATOM 619 C CA . VAL A 1 81 ? 0.921 -1.434 11.242 1.00 85.69 81 VAL A CA 1
ATOM 620 C C . VAL A 1 81 ? 1.769 -1.531 9.972 1.00 85.69 81 VAL A C 1
ATOM 622 O O . VAL A 1 81 ? 1.829 -0.567 9.208 1.00 85.69 81 VAL A O 1
ATOM 625 N N . ASP A 1 82 ? 2.379 -2.687 9.704 1.00 89.69 82 ASP A N 1
ATOM 626 C CA . ASP A 1 82 ? 3.205 -2.916 8.514 1.00 89.69 82 ASP A CA 1
ATOM 627 C C . ASP A 1 82 ? 2.377 -2.789 7.222 1.00 89.69 82 ASP A C 1
ATOM 629 O O . ASP A 1 82 ? 2.796 -2.113 6.277 1.00 89.69 82 ASP A O 1
ATOM 633 N N . LEU A 1 83 ? 1.169 -3.364 7.190 1.00 90.50 83 LEU A N 1
ATOM 634 C CA . LEU A 1 83 ? 0.261 -3.263 6.046 1.00 90.50 83 LEU A CA 1
ATOM 635 C C . LEU A 1 83 ? -0.225 -1.824 5.828 1.00 90.50 83 LEU A C 1
ATOM 637 O O . LEU A 1 83 ? -0.271 -1.355 4.689 1.00 90.50 83 LEU A O 1
ATOM 641 N N . LEU A 1 84 ? -0.571 -1.112 6.903 1.00 89.56 84 LEU A N 1
ATOM 642 C CA . LEU A 1 84 ? -1.001 0.280 6.817 1.00 89.56 84 LEU A CA 1
ATOM 643 C C . LEU A 1 84 ? 0.134 1.176 6.313 1.00 89.56 84 LEU A C 1
ATOM 645 O O . LEU A 1 84 ? -0.085 1.957 5.392 1.00 89.56 84 LEU A O 1
ATOM 649 N N . ASN A 1 85 ? 1.347 1.023 6.850 1.00 91.19 85 ASN A N 1
ATOM 650 C CA . ASN A 1 85 ? 2.524 1.757 6.380 1.00 91.19 85 ASN A CA 1
ATOM 651 C C . ASN A 1 85 ? 2.819 1.476 4.905 1.00 91.19 85 ASN A C 1
ATOM 653 O O . ASN A 1 85 ? 3.073 2.409 4.149 1.00 91.19 85 ASN A O 1
ATOM 657 N N . PHE A 1 86 ? 2.704 0.219 4.475 1.00 92.88 86 PHE A N 1
ATOM 658 C CA . PHE A 1 86 ? 2.854 -0.135 3.068 1.00 92.88 86 PHE A CA 1
ATOM 659 C C . PHE A 1 86 ? 1.815 0.568 2.179 1.00 92.88 86 PHE A C 1
ATOM 661 O O . PHE A 1 86 ? 2.166 1.119 1.136 1.00 92.88 86 PHE A O 1
ATOM 668 N N . VAL A 1 87 ? 0.545 0.616 2.598 1.00 92.06 87 VAL A N 1
ATOM 669 C CA . VAL A 1 87 ? -0.500 1.377 1.890 1.00 92.06 87 VAL A CA 1
ATOM 670 C C . VAL A 1 87 ? -0.170 2.872 1.849 1.00 92.06 87 VAL A C 1
ATOM 672 O O . VAL A 1 87 ? -0.308 3.479 0.786 1.00 92.06 87 VAL A O 1
ATOM 675 N N . CYS A 1 88 ? 0.292 3.459 2.959 1.00 91.50 88 CYS A N 1
ATOM 676 C CA . CYS A 1 88 ? 0.736 4.854 3.002 1.00 91.50 88 CYS A CA 1
ATOM 677 C C . CYS A 1 88 ? 1.831 5.108 1.959 1.00 91.50 88 CYS A C 1
ATOM 679 O O . CYS A 1 88 ? 1.659 5.972 1.103 1.00 91.50 88 CYS A O 1
ATOM 681 N N . ASP A 1 89 ? 2.899 4.309 1.963 1.00 92.50 89 ASP A N 1
ATOM 682 C CA . ASP A 1 89 ? 4.032 4.468 1.046 1.00 92.50 89 ASP A CA 1
ATOM 683 C C . ASP A 1 89 ? 3.595 4.351 -0.431 1.00 92.50 89 ASP A C 1
ATOM 685 O O . ASP A 1 89 ? 4.060 5.102 -1.293 1.00 92.50 89 ASP A O 1
ATOM 689 N N . LEU A 1 90 ? 2.638 3.463 -0.738 1.00 93.12 90 LEU A N 1
ATOM 690 C CA . LEU A 1 90 ? 2.069 3.346 -2.085 1.00 93.12 90 LEU A CA 1
ATOM 691 C C . LEU A 1 90 ? 1.277 4.593 -2.511 1.00 93.12 90 LEU A C 1
ATOM 693 O O . LEU A 1 90 ? 1.347 4.995 -3.677 1.00 93.12 90 LEU A O 1
ATOM 697 N N . ILE A 1 91 ? 0.515 5.190 -1.590 1.00 91.12 91 ILE A N 1
ATOM 698 C CA . ILE A 1 91 ? -0.253 6.423 -1.828 1.00 91.12 91 ILE A CA 1
ATOM 699 C C . ILE A 1 91 ? 0.695 7.605 -2.037 1.00 91.12 91 ILE A C 1
ATOM 701 O O . ILE A 1 91 ? 0.456 8.422 -2.930 1.00 91.12 91 ILE A O 1
ATOM 705 N N . GLU A 1 92 ? 1.767 7.691 -1.249 1.00 90.31 92 GLU A N 1
ATOM 706 C CA . GLU A 1 92 ? 2.767 8.758 -1.359 1.00 90.31 92 GLU A CA 1
ATOM 707 C C . GLU A 1 92 ? 3.486 8.723 -2.717 1.00 90.31 92 GLU A C 1
ATOM 709 O O . GLU A 1 92 ? 3.746 9.769 -3.314 1.00 90.31 92 GLU A O 1
ATOM 714 N N . ALA A 1 93 ? 3.750 7.527 -3.245 1.00 89.75 93 ALA A N 1
ATOM 715 C CA . ALA A 1 93 ? 4.563 7.347 -4.443 1.00 89.75 93 ALA A CA 1
ATOM 716 C C . ALA A 1 93 ? 3.788 7.261 -5.774 1.00 89.75 93 ALA A C 1
ATOM 718 O O . ALA A 1 93 ? 4.412 7.337 -6.836 1.00 89.75 93 ALA A O 1
ATOM 719 N N . SER A 1 94 ? 2.458 7.077 -5.773 1.00 89.94 94 SER A N 1
ATOM 720 C CA . SER A 1 94 ? 1.706 6.805 -7.012 1.00 89.94 94 SER A CA 1
ATOM 721 C C . SER A 1 94 ? 0.330 7.473 -7.099 1.00 89.94 94 SER A C 1
ATOM 723 O O . SER A 1 94 ? -0.599 7.157 -6.356 1.00 89.94 94 SER A O 1
ATOM 725 N N . HIS A 1 95 ? 0.142 8.310 -8.126 1.00 90.12 95 HIS A N 1
ATOM 726 C CA . HIS A 1 95 ? -1.161 8.910 -8.441 1.00 90.12 95 HIS A CA 1
ATOM 727 C C . HIS A 1 95 ? -2.226 7.882 -8.842 1.00 90.12 95 HIS A C 1
ATOM 729 O O . HIS A 1 95 ? -3.396 8.060 -8.515 1.00 90.12 95 HIS A O 1
ATOM 735 N N . THR A 1 96 ? -1.850 6.788 -9.510 1.00 90.81 96 THR A N 1
ATOM 736 C CA . THR A 1 96 ? -2.796 5.711 -9.848 1.00 90.81 96 THR A CA 1
ATOM 737 C C . THR A 1 96 ? -3.341 5.053 -8.584 1.00 90.81 96 THR A C 1
ATOM 739 O O . THR A 1 96 ? -4.541 4.804 -8.476 1.00 90.81 96 THR A O 1
ATOM 742 N N . VAL A 1 97 ? -2.473 4.829 -7.592 1.00 92.06 97 VAL A N 1
ATOM 743 C CA . VAL A 1 97 ? -2.888 4.314 -6.283 1.00 92.06 97 VAL A CA 1
ATOM 744 C C . VAL A 1 97 ? -3.825 5.300 -5.586 1.00 92.06 97 VAL A C 1
ATOM 746 O O . VAL A 1 97 ? -4.882 4.886 -5.109 1.00 92.06 97 VAL A O 1
ATOM 749 N N . GLN A 1 98 ? -3.498 6.596 -5.586 1.00 91.69 98 GLN A N 1
ATOM 750 C CA . GLN A 1 98 ? -4.381 7.638 -5.045 1.00 91.69 98 GLN A CA 1
ATOM 751 C C . GLN A 1 98 ? -5.766 7.613 -5.709 1.00 91.69 98 GLN A C 1
ATOM 753 O O . GLN A 1 98 ? -6.779 7.645 -5.013 1.00 91.69 98 GLN A O 1
ATOM 758 N N . HIS A 1 99 ? -5.835 7.491 -7.039 1.00 90.94 99 HIS A N 1
ATOM 759 C CA . HIS A 1 99 ? -7.108 7.405 -7.759 1.00 90.94 99 HIS A CA 1
ATOM 760 C C . HIS A 1 99 ? -7.932 6.184 -7.354 1.00 90.94 99 HIS A C 1
ATOM 762 O O . HIS A 1 99 ? -9.125 6.326 -7.084 1.00 90.94 99 HIS A O 1
ATOM 768 N N . HIS A 1 100 ? -7.312 5.008 -7.253 1.00 91.69 100 HIS A N 1
ATOM 769 C CA . HIS A 1 100 ? -8.010 3.817 -6.771 1.00 91.69 100 HIS A CA 1
ATOM 770 C C . HIS A 1 100 ? -8.503 3.981 -5.328 1.00 91.69 100 HIS A C 1
ATOM 772 O O . HIS A 1 100 ? -9.618 3.559 -5.019 1.00 91.69 100 HIS A O 1
ATOM 778 N N . MET A 1 101 ? -7.725 4.627 -4.454 1.00 91.69 101 MET A N 1
ATOM 779 C CA . MET A 1 101 ? -8.160 4.930 -3.087 1.00 91.69 101 MET A CA 1
ATOM 780 C C . MET A 1 101 ? -9.383 5.853 -3.071 1.00 91.69 101 MET A C 1
ATOM 782 O O . MET A 1 101 ? -10.337 5.570 -2.349 1.00 91.69 101 MET A O 1
ATOM 786 N N . ILE A 1 102 ? -9.411 6.892 -3.912 1.00 90.44 102 ILE A N 1
ATOM 787 C CA . ILE A 1 102 ? -10.569 7.791 -4.036 1.00 90.44 102 ILE A CA 1
ATOM 788 C C . ILE A 1 102 ? -11.793 7.020 -4.548 1.00 90.44 102 ILE A C 1
ATOM 790 O O . ILE A 1 102 ? -12.857 7.064 -3.930 1.00 90.44 102 ILE A O 1
ATOM 794 N N . GLN A 1 103 ? -11.661 6.291 -5.658 1.00 90.69 103 GLN A N 1
ATOM 795 C CA . GLN A 1 103 ? -12.790 5.609 -6.301 1.00 90.69 103 GLN A CA 1
ATOM 796 C C . GLN A 1 103 ? -13.432 4.553 -5.399 1.00 90.69 103 GLN A C 1
ATOM 798 O O . GLN A 1 103 ? -14.657 4.469 -5.328 1.00 90.69 103 GLN A O 1
ATOM 803 N N . ASN A 1 104 ? -12.617 3.795 -4.666 1.00 89.81 104 ASN A N 1
ATOM 804 C CA . ASN A 1 104 ? -13.101 2.726 -3.794 1.00 89.81 104 ASN A CA 1
ATOM 805 C C . ASN A 1 104 ? -13.402 3.187 -2.364 1.00 89.81 104 ASN A C 1
ATOM 807 O O . ASN A 1 104 ? -13.671 2.351 -1.505 1.00 89.81 104 ASN A O 1
ATOM 811 N N . ARG A 1 105 ? -13.337 4.499 -2.085 1.00 89.12 105 ARG A N 1
ATOM 812 C CA . ARG A 1 105 ? -13.460 5.051 -0.724 1.00 89.12 105 ARG A CA 1
ATOM 813 C C . ARG A 1 105 ? -12.516 4.347 0.258 1.00 89.12 105 ARG A C 1
ATOM 815 O O . ARG A 1 105 ? -12.894 4.037 1.387 1.00 89.12 105 ARG A O 1
ATOM 822 N N . GLY A 1 106 ? -11.292 4.069 -0.188 1.00 87.94 106 GLY A N 1
ATOM 823 C CA . GLY A 1 106 ? -10.354 3.178 0.488 1.00 87.94 106 GLY A CA 1
ATOM 824 C C . GLY A 1 106 ? -10.040 3.603 1.920 1.00 87.94 106 GLY A C 1
ATOM 825 O O . GLY A 1 106 ? -9.961 2.753 2.796 1.00 87.94 106 GLY A O 1
ATOM 826 N N . PHE A 1 107 ? -9.953 4.909 2.192 1.00 85.62 107 PHE A N 1
ATOM 827 C CA . PHE A 1 107 ? -9.775 5.414 3.558 1.00 85.62 107 PHE A CA 1
ATOM 828 C C . PHE A 1 107 ? -10.924 5.030 4.490 1.00 85.62 107 PHE A C 1
ATOM 830 O O . PHE A 1 107 ? -10.679 4.583 5.607 1.00 85.62 107 PHE A O 1
ATOM 837 N N . LEU A 1 108 ? -12.168 5.160 4.023 1.00 85.31 108 LEU A N 1
ATOM 838 C CA . LEU A 1 108 ? -13.353 4.803 4.799 1.00 85.31 108 LEU A CA 1
ATOM 839 C C . LEU A 1 108 ? -13.413 3.292 5.029 1.00 85.31 108 LEU A C 1
ATOM 841 O O . LEU A 1 108 ? -13.705 2.860 6.138 1.00 85.31 108 LEU A O 1
ATOM 845 N N . VAL A 1 109 ? -13.091 2.493 4.008 1.00 86.94 109 VAL A N 1
ATOM 846 C CA . VAL A 1 109 ? -13.041 1.027 4.117 1.00 86.94 109 VAL A CA 1
ATOM 847 C C . VAL A 1 109 ? -11.991 0.591 5.139 1.00 86.94 109 VAL A C 1
ATOM 849 O O . VAL A 1 109 ? -12.317 -0.160 6.054 1.00 86.94 109 VAL A O 1
ATOM 852 N N . ILE A 1 110 ? -10.757 1.089 5.030 1.00 85.44 110 ILE A N 1
ATOM 853 C CA . ILE A 1 110 ? -9.668 0.742 5.955 1.00 85.44 110 ILE A CA 1
ATOM 854 C C . ILE A 1 110 ? -10.008 1.205 7.376 1.00 85.44 110 ILE A C 1
ATOM 856 O O . ILE A 1 110 ? -9.895 0.421 8.314 1.00 85.44 110 ILE A O 1
ATOM 860 N N . SER A 1 111 ? -10.476 2.446 7.541 1.00 82.38 111 SER A N 1
ATOM 861 C CA . SER A 1 111 ? -10.866 2.983 8.849 1.00 82.38 111 SER A CA 1
ATOM 862 C C . SER A 1 111 ? -11.989 2.165 9.489 1.00 82.38 111 SER A C 1
ATOM 864 O O . SER A 1 111 ? -11.898 1.826 10.667 1.00 82.38 111 SER A O 1
ATOM 866 N N . HIS A 1 112 ? -13.002 1.779 8.711 1.00 82.50 112 HIS A N 1
ATOM 867 C CA . HIS A 1 112 ? -14.099 0.952 9.198 1.00 82.50 112 HIS A CA 1
ATOM 868 C C . HIS A 1 112 ? -13.630 -0.444 9.617 1.00 82.50 112 HIS A C 1
ATOM 870 O O . HIS A 1 112 ? -14.006 -0.917 10.685 1.00 82.50 112 HIS A O 1
ATOM 876 N N . ILE A 1 113 ? -12.781 -1.095 8.817 1.00 77.06 113 ILE A N 1
ATOM 877 C CA . ILE A 1 113 ? -12.264 -2.431 9.143 1.00 77.06 113 ILE A CA 1
ATOM 878 C C . ILE A 1 113 ? -11.412 -2.396 10.417 1.00 77.06 113 ILE A C 1
ATOM 880 O O . ILE A 1 113 ? -11.576 -3.270 11.266 1.00 77.06 113 ILE A O 1
ATOM 884 N N . ILE A 1 114 ? -10.572 -1.368 10.578 1.00 75.62 114 ILE A N 1
ATOM 885 C CA . ILE A 1 114 ? -9.772 -1.157 11.795 1.00 75.62 114 ILE A CA 1
ATOM 886 C C . ILE A 1 114 ? -10.671 -0.855 12.999 1.00 75.62 114 ILE A C 1
ATOM 888 O O . ILE A 1 114 ? -10.387 -1.304 14.101 1.00 75.62 114 ILE A O 1
ATOM 892 N N . GLN A 1 115 ? -11.770 -0.122 12.813 1.00 77.69 115 GLN A N 1
ATOM 893 C CA . GLN A 1 115 ? -12.728 0.140 13.889 1.00 77.69 115 GLN A CA 1
ATOM 894 C C . GLN A 1 115 ? -13.481 -1.126 14.325 1.00 77.69 115 GLN A C 1
ATOM 896 O O . GLN A 1 115 ? -13.854 -1.248 15.489 1.00 77.69 115 GLN A O 1
ATOM 901 N N . LEU A 1 116 ? -13.727 -2.050 13.393 1.00 72.69 116 LEU A N 1
ATOM 902 C CA . LEU A 1 116 ? -14.300 -3.363 13.693 1.00 72.69 116 LEU A CA 1
ATOM 903 C C . LEU A 1 116 ? -13.292 -4.302 14.369 1.00 72.69 116 LEU A C 1
ATOM 905 O O . LEU A 1 116 ? -13.707 -5.276 14.998 1.00 72.69 116 LEU A O 1
ATOM 909 N N . SER A 1 117 ? -11.991 -4.029 14.249 1.00 68.38 117 SER A N 1
ATOM 910 C CA . SER A 1 117 ? -10.964 -4.718 15.023 1.00 68.38 117 SER A CA 1
ATOM 911 C C . SER A 1 117 ? -11.123 -4.422 16.511 1.00 68.38 117 SER A C 1
ATOM 913 O O . SER A 1 117 ? -11.486 -3.313 16.894 1.00 68.38 117 SER A O 1
ATOM 915 N N . ALA A 1 118 ? -10.867 -5.424 17.361 1.00 61.12 118 ALA A N 1
ATOM 916 C CA . ALA A 1 118 ? -10.962 -5.277 18.813 1.00 61.12 118 ALA A CA 1
ATOM 917 C C . ALA A 1 118 ? -10.207 -4.024 19.298 1.00 61.12 118 ALA A C 1
ATOM 919 O O . ALA A 1 118 ? -9.157 -3.685 18.753 1.00 61.12 118 ALA A O 1
ATOM 920 N N . ALA A 1 119 ? -10.726 -3.348 20.331 1.00 57.34 119 ALA A N 1
ATOM 921 C CA . ALA A 1 119 ? -10.165 -2.094 20.849 1.00 57.34 119 ALA A CA 1
ATOM 922 C C . ALA A 1 119 ? -8.670 -2.198 21.220 1.00 57.34 119 ALA A C 1
ATOM 924 O O . ALA A 1 119 ? -7.945 -1.211 21.126 1.00 57.34 119 ALA A O 1
ATOM 925 N N . ASP A 1 120 ? -8.199 -3.403 21.551 1.00 59.59 120 ASP A N 1
ATOM 926 C CA . ASP A 1 120 ? -6.799 -3.701 21.865 1.00 59.59 120 ASP A CA 1
ATOM 927 C C . ASP A 1 120 ? -5.858 -3.593 20.645 1.00 59.59 120 ASP A C 1
ATOM 929 O O . ASP A 1 120 ? -4.651 -3.414 20.809 1.00 59.59 120 ASP A O 1
ATOM 933 N N . ASN A 1 121 ? -6.396 -3.637 19.418 1.00 57.44 121 ASN A N 1
ATOM 934 C CA . ASN A 1 121 ? -5.642 -3.476 18.170 1.00 57.44 121 ASN A CA 1
ATOM 935 C C . ASN A 1 121 ? -5.490 -2.006 17.732 1.00 57.44 121 ASN A C 1
ATOM 937 O O . ASN A 1 121 ? -4.678 -1.701 16.854 1.00 57.44 121 ASN A O 1
ATOM 941 N N . LEU A 1 122 ? -6.229 -1.078 18.354 1.00 65.81 122 LEU A N 1
ATOM 942 C CA . LEU A 1 122 ? -6.110 0.370 18.146 1.00 65.81 122 LEU A CA 1
ATOM 943 C C . LEU A 1 122 ? -4.952 0.929 18.988 1.00 65.81 122 LEU A C 1
ATOM 945 O O . LEU A 1 122 ? -5.126 1.657 19.963 1.00 65.81 122 LEU A O 1
ATOM 949 N N . ASN A 1 123 ? -3.735 0.553 18.599 1.00 72.38 123 ASN A N 1
ATOM 950 C CA . ASN A 1 123 ? -2.506 0.993 19.249 1.00 72.38 123 ASN A CA 1
ATOM 951 C C . ASN A 1 123 ? -2.037 2.362 18.710 1.00 72.38 123 ASN A C 1
ATOM 953 O O . ASN A 1 123 ? -2.319 2.740 17.568 1.00 72.38 123 ASN A O 1
ATOM 957 N N . LEU A 1 124 ? -1.249 3.082 19.513 1.00 79.31 124 LEU A N 1
ATOM 958 C CA . LEU A 1 124 ? -0.622 4.365 19.171 1.00 79.31 124 LEU A CA 1
ATOM 959 C C . LEU A 1 124 ? 0.146 4.311 17.837 1.00 79.31 124 LEU A C 1
ATOM 961 O O . LEU A 1 124 ? 0.188 5.294 17.104 1.00 79.31 124 LEU A O 1
ATOM 965 N N . GLU A 1 125 ? 0.731 3.161 17.501 1.00 81.75 125 GLU A N 1
ATOM 966 C CA . GLU A 1 125 ? 1.459 2.954 16.244 1.00 81.75 125 GLU A CA 1
ATOM 967 C C . GLU A 1 125 ? 0.561 3.070 15.006 1.00 81.75 125 GLU A C 1
ATOM 969 O O . GLU A 1 125 ? 0.925 3.762 14.057 1.00 81.75 125 GLU A O 1
ATOM 974 N N . VAL A 1 126 ? -0.640 2.483 15.040 1.00 81.12 126 VAL A N 1
ATOM 975 C CA . VAL A 1 126 ? -1.617 2.573 13.939 1.00 81.12 126 VAL A CA 1
ATOM 976 C C . VAL A 1 126 ? -2.046 4.029 13.740 1.00 81.12 126 VAL A C 1
ATOM 978 O O . VAL A 1 126 ? -2.088 4.529 12.614 1.00 81.12 126 VAL A O 1
ATOM 981 N N . LEU A 1 127 ? -2.299 4.746 14.840 1.00 82.62 127 LEU A N 1
ATOM 982 C CA . LEU A 1 127 ? -2.640 6.168 14.798 1.00 82.62 127 LEU A CA 1
ATOM 983 C C . LEU A 1 127 ? -1.492 7.014 14.226 1.00 82.62 127 LEU A C 1
ATOM 985 O O . LEU A 1 127 ? -1.731 7.916 13.422 1.00 82.62 127 LEU A O 1
ATOM 989 N N . ASN A 1 128 ? -0.247 6.709 14.595 1.00 86.06 128 ASN A N 1
ATOM 990 C CA . ASN A 1 128 ? 0.930 7.398 14.066 1.00 86.06 128 ASN A CA 1
ATOM 991 C C . ASN A 1 128 ? 1.072 7.215 12.549 1.00 86.06 128 ASN A C 1
ATOM 993 O O . ASN A 1 128 ? 1.404 8.182 11.858 1.00 86.06 128 ASN A O 1
ATOM 997 N N . SER A 1 129 ? 0.771 6.029 12.013 1.00 85.75 129 SER A N 1
ATOM 998 C CA . SER A 1 129 ? 0.740 5.794 10.563 1.00 85.75 129 SER A CA 1
ATOM 999 C C . SER A 1 129 ? -0.293 6.684 9.863 1.00 85.75 129 SER A C 1
ATOM 1001 O O . SER A 1 129 ? 0.032 7.333 8.865 1.00 85.75 129 SER A O 1
ATOM 1003 N N . PHE A 1 130 ? -1.505 6.806 10.418 1.00 84.00 130 PHE A N 1
ATOM 1004 C CA . PHE A 1 130 ? -2.528 7.716 9.886 1.00 84.00 130 PHE A CA 1
ATOM 1005 C C . PHE A 1 130 ? -2.123 9.188 9.972 1.00 84.00 130 PHE A C 1
ATOM 1007 O O . PHE A 1 130 ? -2.333 9.940 9.017 1.00 84.00 130 PHE A O 1
ATOM 1014 N N . LEU A 1 131 ? -1.519 9.614 11.084 1.00 86.62 131 LEU A N 1
ATOM 1015 C CA . LEU A 1 131 ? -1.038 10.987 11.252 1.00 86.62 131 LEU A CA 1
ATOM 1016 C C . LEU A 1 131 ? 0.075 11.320 10.256 1.00 86.62 131 LEU A C 1
ATOM 1018 O O . LEU A 1 131 ? 0.062 12.405 9.671 1.00 86.62 131 LEU A O 1
ATOM 1022 N N . LYS A 1 132 ? 1.010 10.391 10.023 1.00 86.69 132 LYS A N 1
ATOM 1023 C CA . LYS A 1 132 ? 2.073 10.549 9.022 1.00 86.69 132 LYS A CA 1
ATOM 1024 C C . LYS A 1 132 ? 1.478 10.744 7.626 1.00 86.69 132 LYS A C 1
ATOM 1026 O O . LYS A 1 132 ? 1.821 11.722 6.962 1.00 86.69 132 LYS A O 1
ATOM 1031 N N . LEU A 1 133 ? 0.546 9.879 7.226 1.00 83.44 133 LEU A N 1
ATOM 1032 C CA . LEU A 1 133 ? -0.114 9.977 5.924 1.00 83.44 133 LEU A CA 1
ATOM 1033 C C . LEU A 1 133 ? -0.932 11.268 5.792 1.00 83.44 133 LEU A C 1
ATOM 1035 O O . LEU A 1 133 ? -0.850 11.959 4.782 1.00 83.44 133 LEU A O 1
ATOM 1039 N N . THR A 1 134 ? -1.669 11.647 6.837 1.00 84.94 134 THR A N 1
ATOM 1040 C CA . THR A 1 134 ? -2.427 12.907 6.873 1.00 84.94 134 THR A CA 1
ATOM 1041 C C . THR A 1 134 ? -1.500 14.105 6.690 1.00 84.94 134 THR A C 1
ATOM 1043 O O . THR A 1 134 ? -1.766 14.978 5.863 1.00 84.94 134 THR A O 1
ATOM 1046 N N . LYS A 1 135 ? -0.370 14.131 7.406 1.00 85.56 135 LYS A N 1
ATOM 1047 C CA . LYS A 1 135 ? 0.645 15.180 7.266 1.00 85.56 135 LYS A CA 1
ATOM 1048 C C . LYS A 1 135 ? 1.194 15.234 5.840 1.00 85.56 135 LYS A C 1
ATOM 1050 O O . LYS A 1 135 ? 1.327 16.331 5.295 1.00 85.56 135 LYS A O 1
ATOM 1055 N N . PHE A 1 136 ? 1.482 14.084 5.231 1.00 84.56 136 PHE A N 1
ATOM 1056 C CA . PHE A 1 136 ? 1.907 14.017 3.833 1.00 84.56 136 PHE A CA 1
ATOM 1057 C C . PHE A 1 136 ? 0.853 14.624 2.898 1.00 84.56 136 PHE A C 1
ATOM 1059 O O . PHE A 1 136 ? 1.177 15.527 2.132 1.00 84.56 136 PHE A O 1
ATOM 1066 N N . LEU A 1 137 ? -0.410 14.200 2.999 1.00 82.31 137 LEU A N 1
ATOM 1067 C CA . LEU A 1 137 ? -1.489 14.668 2.121 1.00 82.31 137 LEU A CA 1
ATOM 1068 C C . LEU A 1 137 ? -1.751 16.173 2.258 1.00 82.31 137 LEU A C 1
ATOM 1070 O O . LEU A 1 137 ? -2.005 16.842 1.260 1.00 82.31 137 LEU A O 1
ATOM 1074 N N . VAL A 1 138 ? -1.645 16.719 3.472 1.00 82.56 138 VAL A N 1
ATOM 1075 C CA . VAL A 1 138 ? -1.753 18.168 3.709 1.00 82.56 138 VAL A CA 1
ATOM 1076 C C . VAL A 1 138 ? -0.577 18.927 3.082 1.00 82.56 138 VAL A C 1
ATOM 1078 O O . VAL A 1 138 ? -0.773 20.015 2.539 1.00 82.56 138 VAL A O 1
ATOM 1081 N N . THR A 1 139 ? 0.632 18.361 3.139 1.00 84.88 139 THR A N 1
ATOM 1082 C CA . THR A 1 139 ? 1.863 18.997 2.632 1.00 84.88 139 THR A CA 1
ATOM 1083 C C . THR A 1 139 ? 1.952 18.933 1.105 1.00 84.88 139 THR A C 1
ATOM 1085 O O . THR A 1 139 ? 2.303 19.915 0.450 1.00 84.88 139 THR A O 1
ATOM 1088 N N . CYS A 1 140 ? 1.610 17.789 0.516 1.00 73.69 140 CYS A N 1
ATOM 1089 C CA . CYS A 1 140 ? 1.572 17.582 -0.925 1.00 73.69 140 CYS A CA 1
ATOM 1090 C C . CYS A 1 140 ? 0.236 18.083 -1.477 1.00 73.69 140 CYS A C 1
ATOM 1092 O O . CYS A 1 140 ? -0.722 17.325 -1.590 1.00 73.69 140 CYS A O 1
ATOM 1094 N N . SER A 1 141 ? 0.156 19.370 -1.818 1.00 68.62 141 SER A N 1
ATOM 1095 C CA . SER A 1 141 ? -1.070 19.965 -2.362 1.00 68.62 141 SER A CA 1
ATOM 1096 C C . SER A 1 141 ? -1.349 19.476 -3.791 1.00 68.62 141 SER A C 1
ATOM 1098 O O . SER A 1 141 ? -0.702 19.905 -4.745 1.00 68.62 141 SER A O 1
ATOM 1100 N N . SER A 1 142 ? -2.308 18.563 -3.941 1.00 81.88 142 SER A N 1
ATOM 1101 C CA . SER A 1 142 ? -2.784 18.028 -5.218 1.00 81.88 142 SER A CA 1
ATOM 1102 C C . SER A 1 142 ? -4.294 17.777 -5.143 1.00 81.88 142 SER A C 1
ATOM 1104 O O . SER A 1 142 ? -4.836 17.543 -4.067 1.00 81.88 142 SER A O 1
ATOM 1106 N N . ILE A 1 143 ? -4.980 17.748 -6.288 1.00 82.38 143 ILE A N 1
ATOM 1107 C CA . ILE A 1 143 ? -6.428 17.460 -6.339 1.00 82.38 143 ILE A CA 1
ATOM 1108 C C . ILE A 1 143 ? -6.745 16.105 -5.688 1.00 82.38 143 ILE A C 1
ATOM 1110 O O . ILE A 1 143 ? -7.741 15.956 -4.984 1.00 82.38 143 ILE A O 1
ATOM 1114 N N . ASN A 1 144 ? -5.877 15.114 -5.894 1.00 84.56 144 ASN A N 1
ATOM 1115 C CA . ASN A 1 144 ? -6.062 13.791 -5.316 1.00 84.56 144 ASN A CA 1
ATOM 1116 C C . ASN A 1 144 ? -5.896 13.805 -3.792 1.00 84.56 144 ASN A C 1
ATOM 1118 O O . ASN A 1 144 ? -6.680 13.162 -3.101 1.00 84.56 144 ASN A O 1
ATOM 1122 N N . SER A 1 145 ? -4.928 14.553 -3.253 1.00 81.31 145 SER A N 1
ATOM 1123 C CA . SER A 1 145 ? -4.767 14.667 -1.800 1.00 81.31 145 SER A CA 1
ATOM 1124 C C . SER A 1 145 ? -5.927 15.413 -1.140 1.00 81.31 145 SER A C 1
ATOM 1126 O O . SER A 1 145 ? -6.368 14.984 -0.077 1.00 81.31 145 SER A O 1
ATOM 1128 N N . ASP A 1 146 ? -6.511 16.422 -1.793 1.00 83.12 146 ASP A N 1
ATOM 1129 C CA . ASP A 1 146 ? -7.742 17.076 -1.317 1.00 83.12 146 ASP A CA 1
ATOM 1130 C C . ASP A 1 146 ? -8.931 16.121 -1.228 1.00 83.12 146 ASP A C 1
ATOM 1132 O O . ASP A 1 146 ? -9.659 16.098 -0.234 1.00 83.12 146 ASP A O 1
ATOM 1136 N N . LEU A 1 147 ? -9.136 15.316 -2.272 1.00 84.94 147 LEU A N 1
ATOM 1137 C CA . LEU A 1 147 ? -10.227 14.344 -2.314 1.00 84.94 147 LEU A CA 1
ATOM 1138 C C . LEU A 1 147 ? -10.045 13.247 -1.261 1.00 84.94 147 LEU A C 1
ATOM 1140 O O . LEU A 1 147 ? -11.019 12.835 -0.631 1.00 84.94 147 LEU A O 1
ATOM 1144 N N . LEU A 1 148 ? -8.807 12.800 -1.044 1.00 84.50 148 LEU A N 1
ATOM 1145 C CA . LEU A 1 148 ? -8.476 11.818 -0.015 1.00 84.50 148 LEU A CA 1
ATOM 1146 C C . LEU A 1 148 ? -8.688 12.375 1.403 1.00 84.50 148 LEU A C 1
ATOM 1148 O O . LEU A 1 148 ? -9.274 11.686 2.236 1.00 84.50 148 LEU A O 1
ATOM 1152 N N . LEU A 1 149 ? -8.291 13.625 1.668 1.00 83.00 149 LEU A N 1
ATOM 1153 C CA . LEU A 1 149 ? -8.536 14.288 2.956 1.00 83.00 149 LEU A CA 1
ATOM 1154 C C . LEU A 1 149 ? -10.039 14.434 3.242 1.00 83.00 149 LEU A C 1
ATOM 1156 O O . LEU A 1 149 ? -10.493 14.068 4.328 1.00 83.00 149 LEU A O 1
ATOM 1160 N N . LYS A 1 150 ? -10.829 14.838 2.236 1.00 83.00 150 LYS A N 1
ATOM 1161 C CA . LYS A 1 150 ? -12.297 14.905 2.346 1.00 83.00 150 LYS A CA 1
ATOM 1162 C C . LYS A 1 150 ? -12.929 13.556 2.685 1.00 83.00 150 LYS A C 1
ATOM 1164 O O . LYS A 1 150 ? -13.868 13.507 3.473 1.00 83.00 150 LYS A O 1
ATOM 1169 N N . GLN A 1 151 ? -12.418 12.455 2.131 1.00 79.94 151 GLN A N 1
ATOM 1170 C CA . GLN A 1 151 ? -12.894 11.112 2.485 1.00 79.94 151 GLN A CA 1
ATOM 1171 C C . GLN A 1 151 ? -12.564 10.720 3.926 1.00 79.94 151 GLN A C 1
ATOM 1173 O O . GLN A 1 151 ? -13.355 10.017 4.551 1.00 79.94 151 GLN A O 1
ATOM 1178 N N . GLY A 1 152 ? -11.424 11.176 4.447 1.00 64.44 152 GLY A N 1
ATOM 1179 C CA . GLY A 1 152 ? -11.025 10.981 5.841 1.00 64.44 152 GLY A CA 1
ATOM 1180 C C . GLY A 1 152 ? -11.761 11.878 6.843 1.00 64.44 152 GLY A C 1
ATOM 1181 O O . GLY A 1 152 ? -11.472 11.799 8.032 1.00 64.44 152 GLY A O 1
ATOM 1182 N N . GLY A 1 153 ? -12.683 12.737 6.392 1.00 65.19 153 GLY A N 1
ATOM 1183 C CA . GLY A 1 153 ? -13.386 13.694 7.251 1.00 65.19 153 GLY A CA 1
ATOM 1184 C C . GLY A 1 153 ? -12.529 14.885 7.694 1.00 65.19 153 GLY A C 1
ATOM 1185 O O . GLY A 1 153 ? -12.928 15.606 8.605 1.00 65.19 153 GLY A O 1
ATOM 1186 N N . LEU A 1 154 ? -11.365 15.104 7.070 1.00 58.38 154 LEU A N 1
ATOM 1187 C CA . LEU A 1 154 ? -10.527 16.278 7.301 1.00 58.38 154 LEU A CA 1
ATOM 1188 C C . LEU A 1 154 ? -10.714 17.259 6.143 1.00 58.38 154 LEU A C 1
ATOM 1190 O O . LEU A 1 154 ? -10.258 17.019 5.026 1.00 58.38 154 LEU A O 1
ATOM 1194 N N . GLU A 1 155 ? -11.360 18.390 6.404 1.00 54.09 155 GLU A N 1
ATOM 1195 C CA . GLU A 1 155 ? -11.383 19.500 5.455 1.00 54.09 155 GLU A CA 1
ATOM 1196 C C . GLU A 1 155 ? -10.218 20.448 5.747 1.00 54.09 155 GLU A C 1
ATOM 1198 O O . GLU A 1 155 ? -9.947 20.796 6.900 1.00 54.09 155 GLU A O 1
ATOM 1203 N N . ARG A 1 156 ? -9.512 20.886 4.696 1.00 55.53 156 ARG A N 1
ATOM 1204 C CA . ARG A 1 156 ? -8.625 22.043 4.818 1.00 55.53 156 ARG A CA 1
ATOM 1205 C C . ARG A 1 156 ? -9.526 23.244 5.079 1.00 55.53 156 ARG A C 1
ATOM 1207 O O . ARG A 1 156 ? -10.156 23.746 4.155 1.00 55.53 156 ARG A O 1
ATOM 1214 N N . HIS A 1 157 ? -9.609 23.692 6.328 1.00 53.84 157 HIS A N 1
ATOM 1215 C CA . HIS A 1 157 ? -10.116 25.029 6.583 1.00 53.84 157 HIS A CA 1
ATOM 1216 C C . HIS A 1 157 ? -9.147 25.993 5.907 1.00 53.84 157 HIS A C 1
ATOM 1218 O O . HIS A 1 157 ? -7.980 26.085 6.292 1.00 53.84 157 HIS A O 1
ATOM 1224 N N . GLU A 1 158 ? -9.610 26.654 4.848 1.00 46.78 158 GLU A N 1
ATOM 1225 C CA . GLU A 1 158 ? -8.906 27.789 4.277 1.00 46.78 158 GLU A CA 1
ATOM 1226 C C . GLU A 1 158 ? -8.725 28.810 5.401 1.00 46.78 158 GLU A C 1
ATOM 1228 O O . GLU A 1 158 ? -9.666 29.488 5.810 1.00 46.78 158 GLU A O 1
ATOM 1233 N N . CYS A 1 159 ? -7.504 28.936 5.917 1.00 43.78 159 CYS A N 1
ATOM 1234 C CA . CYS A 1 159 ? -7.093 30.128 6.647 1.00 43.78 159 CYS A CA 1
ATOM 1235 C C . CYS A 1 159 ? -6.947 31.286 5.646 1.00 43.78 159 CYS A C 1
ATOM 1237 O O . CYS A 1 159 ? -5.874 31.859 5.487 1.00 43.78 159 CYS A O 1
ATOM 1239 N N . THR A 1 160 ? -8.018 31.622 4.932 1.00 43.72 160 THR A N 1
ATOM 1240 C CA . THR A 1 160 ? -8.185 32.915 4.275 1.00 43.72 160 THR A CA 1
ATOM 1241 C C . THR A 1 160 ? -8.818 33.843 5.296 1.00 43.72 160 THR A C 1
ATOM 1243 O O . THR A 1 160 ? -10.041 33.914 5.384 1.00 43.72 160 THR A O 1
ATOM 1246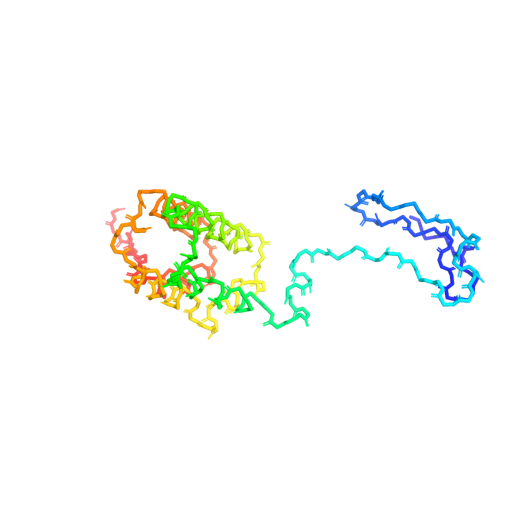 N N . ASN A 1 161 ? -7.977 34.448 6.136 1.00 40.16 161 ASN A N 1
ATOM 1247 C CA . ASN A 1 161 ? -8.118 35.789 6.716 1.00 40.16 161 ASN A CA 1
ATOM 1248 C C . ASN A 1 161 ? -7.124 35.941 7.873 1.00 40.16 161 ASN A C 1
ATOM 1250 O O . ASN A 1 161 ? -7.430 35.573 9.007 1.00 40.16 161 ASN A O 1
ATOM 1254 N N . LEU A 1 162 ? -5.950 36.489 7.553 1.00 38.22 162 LEU A N 1
ATOM 1255 C CA . LEU A 1 162 ? -5.214 37.489 8.334 1.00 38.22 162 LEU A CA 1
ATOM 1256 C C . LEU A 1 162 ? -4.202 38.170 7.408 1.00 38.22 162 LEU A C 1
ATOM 1258 O O . LEU A 1 162 ? -3.427 37.438 6.754 1.00 38.22 162 LEU A O 1
#

Sequence (162 aa):
MYNPVATDGQLCLQSATKGNVSYFVHSPHALMLKDVKAVETYSIYSTLNSVGGIQTLFPLFAQLNLPHLDDDNKSNIKICVDLLNFVCDLIEASHTVQHHMIQNRGFLVISHIIQLSAADNLNLEVLNSFLKLTKFLVTCSSINSDLLLKQGGLERHECTNL

InterPro domains:
  IPR031570 Neurobeachin/BDCP, DUF4704 [PF15787] (23-151)
  IPR050865 BEACH Domain-Containing [PTHR13743] (21-145)